Protein AF-I3RZV6-F1 (afdb_monomer_lite)

Radius of gyration: 18.9 Å; chains: 1; bounding box: 45×38×43 Å

Foldseek 3Di:
DAPLVVVVVVVVVVCVVLDQAQPVDRVDGQDPPNRDDPVVVQVQCCPPVNCVVVVVPNDRDDPDDPVVCVVCSNVPPDPPVVVVVVCVVVVNDDDDDD

pLDDT: mean 95.19, std 4.06, range [63.44, 98.5]

Secondary structure (DSSP, 8-state):
--HHHHHHHHHHHHHHHH-SB-TT-TTSB--STTSS--HHHHHHHHSHHHHHHHT-TTPPP-SS-HHHHHHTGGGGGS--GGGHHHHHHTT-------

Structure (mmCIF, N/CA/C/O backbone):
data_AF-I3RZV6-F1
#
_entry.id   AF-I3RZV6-F1
#
loop_
_atom_site.group_PDB
_atom_site.id
_atom_site.type_symbol
_atom_site.label_atom_id
_atom_site.label_alt_id
_atom_site.label_comp_id
_atom_site.label_asym_id
_atom_site.label_entity_id
_atom_site.label_seq_id
_atom_site.pdbx_PDB_ins_code
_atom_site.Cartn_x
_atom_site.Cartn_y
_atom_site.Cartn_z
_atom_site.occupancy
_atom_site.B_iso_or_equiv
_atom_site.auth_seq_id
_atom_site.auth_comp_id
_atom_site.auth_asym_id
_atom_site.auth_atom_id
_atom_site.pdbx_PDB_model_num
ATOM 1 N N . MET A 1 1 ? 25.021 -4.285 1.050 1.00 63.44 1 MET A N 1
ATOM 2 C CA . MET A 1 1 ? 24.049 -3.327 0.487 1.00 63.44 1 MET A CA 1
ATOM 3 C C . MET A 1 1 ? 23.142 -4.117 -0.445 1.00 63.44 1 MET A C 1
ATOM 5 O O . MET A 1 1 ? 23.676 -4.866 -1.254 1.00 63.44 1 MET A O 1
ATOM 9 N N . THR A 1 2 ? 21.823 -4.090 -0.253 1.00 88.19 2 THR A N 1
ATOM 10 C CA . THR A 1 2 ? 20.885 -4.848 -1.103 1.00 88.19 2 THR A CA 1
ATOM 11 C C . THR A 1 2 ? 20.482 -3.998 -2.307 1.00 88.19 2 THR A C 1
ATOM 13 O O . THR A 1 2 ? 20.602 -2.775 -2.259 1.00 88.19 2 THR A O 1
ATOM 16 N N . SER A 1 3 ? 19.977 -4.610 -3.382 1.00 90.00 3 SER A N 1
ATOM 17 C CA . SER A 1 3 ? 19.466 -3.848 -4.534 1.00 90.00 3 SER A CA 1
ATOM 18 C C . SER A 1 3 ? 18.416 -2.822 -4.105 1.00 90.00 3 SER A C 1
ATOM 20 O O . SER A 1 3 ? 18.440 -1.688 -4.565 1.00 90.00 3 SER A O 1
ATOM 22 N N . ARG A 1 4 ? 17.565 -3.189 -3.137 1.00 91.38 4 ARG A N 1
ATOM 23 C CA . ARG A 1 4 ? 16.578 -2.286 -2.543 1.00 91.38 4 ARG A CA 1
ATOM 24 C C . ARG A 1 4 ? 17.251 -1.065 -1.922 1.00 91.38 4 ARG A C 1
ATOM 26 O O . ARG A 1 4 ? 16.852 0.046 -2.233 1.00 91.38 4 ARG A O 1
ATOM 33 N N . SER A 1 5 ? 18.256 -1.256 -1.060 1.00 91.75 5 SER A N 1
ATOM 34 C CA . SER A 1 5 ? 18.887 -0.119 -0.379 1.00 91.75 5 SER A CA 1
ATOM 35 C C . SER A 1 5 ? 19.553 0.841 -1.366 1.00 91.75 5 SER A C 1
ATOM 37 O O . SER A 1 5 ? 19.425 2.040 -1.185 1.00 91.75 5 SER A O 1
ATOM 39 N N . ILE A 1 6 ? 20.187 0.326 -2.429 1.00 92.75 6 ILE A N 1
ATOM 40 C CA . ILE A 1 6 ? 20.792 1.166 -3.482 1.00 92.75 6 ILE A CA 1
ATOM 41 C C . ILE A 1 6 ? 19.716 1.979 -4.210 1.00 92.75 6 ILE A C 1
ATOM 43 O O . ILE A 1 6 ? 19.856 3.184 -4.387 1.00 92.75 6 ILE A O 1
ATOM 47 N N . CYS A 1 7 ? 18.635 1.328 -4.647 1.00 93.31 7 CYS A N 1
ATOM 48 C CA . CYS A 1 7 ? 17.585 2.000 -5.408 1.00 93.31 7 CYS A CA 1
ATOM 49 C C . CYS A 1 7 ? 16.797 3.008 -4.559 1.00 93.31 7 CYS A C 1
ATOM 51 O O . CYS A 1 7 ? 16.470 4.082 -5.055 1.00 93.31 7 CYS A O 1
ATOM 53 N N . SER A 1 8 ? 16.508 2.683 -3.295 1.00 93.62 8 SER A N 1
ATOM 54 C CA . SER A 1 8 ? 15.829 3.600 -2.372 1.00 93.62 8 SER A CA 1
ATOM 55 C C . SER A 1 8 ? 16.681 4.831 -2.065 1.00 93.62 8 SER A C 1
ATOM 57 O O . SER A 1 8 ? 16.150 5.932 -2.079 1.00 93.62 8 SER A O 1
ATOM 59 N N . GLU A 1 9 ? 17.997 4.670 -1.897 1.00 95.94 9 GLU A N 1
ATOM 60 C CA . GLU A 1 9 ? 18.902 5.792 -1.619 1.00 95.94 9 GLU A CA 1
ATOM 61 C C . GLU A 1 9 ? 18.861 6.867 -2.719 1.00 95.94 9 GLU A C 1
ATOM 63 O O . GLU A 1 9 ? 18.892 8.058 -2.423 1.00 95.94 9 GLU A O 1
ATOM 68 N N . ILE A 1 10 ? 18.723 6.470 -3.989 1.00 95.81 10 ILE A N 1
ATOM 69 C CA . ILE A 1 10 ? 18.588 7.422 -5.104 1.00 95.81 10 ILE A CA 1
ATOM 70 C C . ILE A 1 10 ? 17.303 8.247 -4.969 1.00 95.81 10 ILE A C 1
ATOM 72 O O . ILE A 1 10 ? 17.318 9.457 -5.187 1.00 95.81 10 ILE A O 1
ATOM 76 N N . PHE A 1 11 ? 16.187 7.600 -4.627 1.00 94.19 11 PHE A N 1
ATOM 77 C CA . PHE A 1 11 ? 14.913 8.287 -4.428 1.00 94.19 11 PHE A CA 1
ATOM 78 C C . PHE A 1 11 ? 14.987 9.257 -3.246 1.00 94.19 11 PHE A C 1
ATOM 80 O O . PHE A 1 11 ? 14.589 10.412 -3.387 1.00 94.19 11 PHE A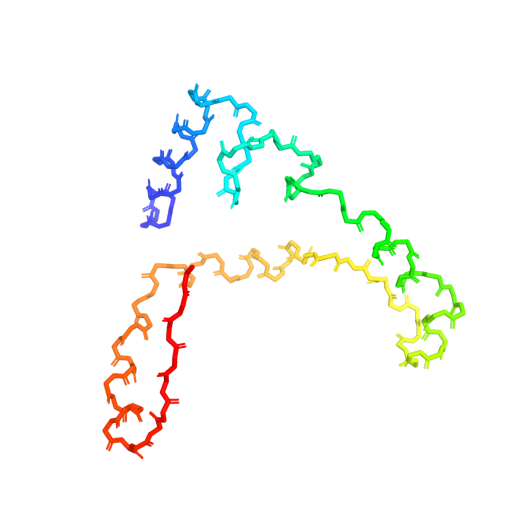 O 1
ATOM 87 N N . ASP A 1 12 ? 15.558 8.817 -2.126 1.00 94.62 12 ASP A N 1
ATOM 88 C CA . ASP A 1 12 ? 15.706 9.635 -0.922 1.00 94.62 12 ASP A CA 1
ATOM 89 C C . ASP A 1 12 ? 16.541 10.897 -1.215 1.00 94.62 12 ASP A C 1
ATOM 91 O O . ASP A 1 12 ? 16.110 12.005 -0.902 1.00 94.62 12 ASP A O 1
ATOM 95 N N . GLN A 1 13 ? 17.659 10.76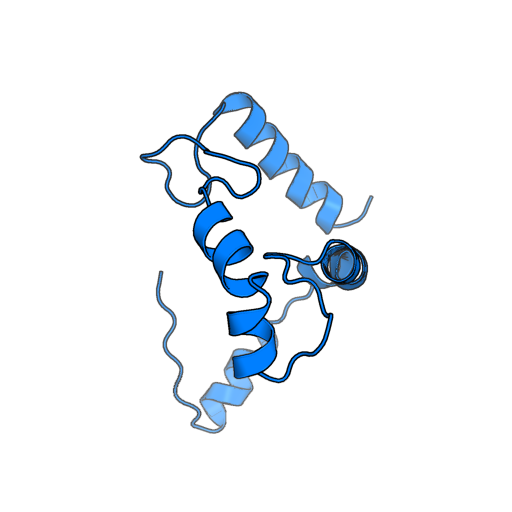7 -1.944 1.00 97.00 13 GLN A N 1
ATOM 96 C CA . GLN A 1 13 ? 18.481 11.912 -2.370 1.00 97.00 13 GLN A CA 1
ATOM 97 C C . GLN A 1 13 ? 17.715 12.916 -3.248 1.00 97.00 13 GLN A C 1
ATOM 99 O O . GLN A 1 13 ? 17.926 14.125 -3.145 1.00 97.00 13 GLN A O 1
ATOM 104 N N . ILE A 1 14 ? 16.833 12.440 -4.133 1.00 95.62 14 ILE A N 1
ATOM 105 C CA . ILE A 1 14 ? 15.994 13.317 -4.962 1.00 95.62 14 ILE A CA 1
ATOM 106 C C . ILE A 1 14 ? 14.992 14.069 -4.084 1.00 95.62 14 ILE A C 1
ATOM 108 O O . ILE A 1 14 ? 14.814 15.277 -4.256 1.00 95.62 14 ILE A O 1
ATOM 112 N N . MET A 1 15 ? 14.350 13.371 -3.147 1.00 94.88 15 MET A N 1
ATOM 113 C CA . MET A 1 15 ? 13.364 13.963 -2.246 1.00 94.88 15 MET A CA 1
ATOM 114 C C . MET A 1 15 ? 13.993 14.995 -1.304 1.00 94.88 15 MET A C 1
ATOM 116 O O . MET A 1 15 ? 13.401 16.053 -1.096 1.00 94.88 15 MET A O 1
ATOM 120 N N . ASP A 1 16 ? 15.222 14.760 -0.839 1.00 95.75 16 ASP A N 1
AT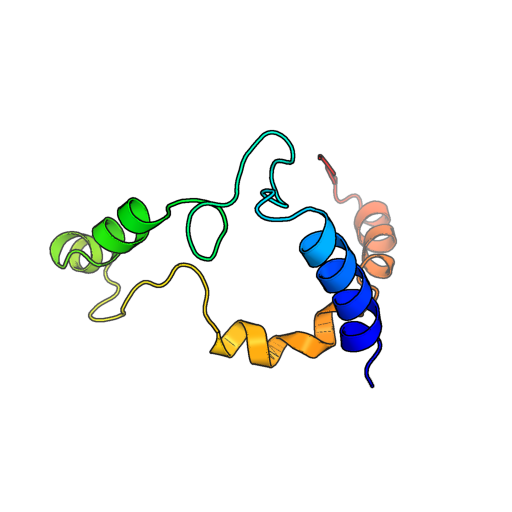OM 121 C CA . ASP A 1 16 ? 15.985 15.723 -0.037 1.00 95.75 16 ASP A CA 1
ATOM 122 C C . ASP A 1 16 ? 16.202 17.055 -0.777 1.00 95.75 16 ASP A C 1
ATOM 124 O O . ASP A 1 16 ? 16.136 18.130 -0.177 1.00 95.75 16 ASP A O 1
ATOM 128 N N . ILE A 1 17 ? 16.425 17.003 -2.095 1.00 96.56 17 ILE A N 1
ATOM 129 C CA . ILE A 1 17 ? 16.582 18.198 -2.940 1.00 96.56 17 ILE A CA 1
ATOM 130 C C . ILE A 1 17 ? 15.224 18.838 -3.248 1.00 96.56 17 ILE A C 1
ATOM 132 O O . ILE A 1 17 ? 15.102 20.065 -3.253 1.00 96.56 17 ILE A O 1
ATOM 136 N N . ALA A 1 18 ? 14.205 18.025 -3.531 1.00 94.88 18 ALA A N 1
ATOM 137 C CA . ALA A 1 18 ? 12.873 18.497 -3.900 1.00 94.88 18 ALA A CA 1
ATOM 138 C C . ALA A 1 18 ? 12.117 19.150 -2.726 1.00 94.88 18 ALA A C 1
ATOM 140 O O . ALA A 1 18 ? 11.178 19.921 -2.945 1.00 94.88 18 ALA A O 1
ATOM 141 N N . GLY A 1 19 ? 12.534 18.875 -1.488 1.00 94.75 19 GLY A N 1
ATOM 142 C CA . GLY A 1 19 ? 11.926 19.411 -0.278 1.00 94.75 19 GLY A CA 1
ATOM 143 C C . GLY A 1 19 ? 10.605 18.716 0.051 1.00 94.75 19 GLY A C 1
ATOM 144 O O . GLY A 1 19 ? 10.447 17.516 -0.144 1.00 94.75 19 GLY A O 1
ATOM 145 N N . ASN A 1 20 ? 9.623 19.468 0.551 1.00 95.44 20 ASN A N 1
ATOM 146 C CA . ASN A 1 20 ? 8.362 18.909 1.055 1.00 95.44 20 ASN A CA 1
ATOM 147 C C . ASN A 1 20 ? 7.339 18.564 -0.053 1.00 95.44 20 ASN A C 1
ATOM 149 O O . ASN A 1 20 ? 6.131 18.711 0.135 1.00 95.44 20 ASN A O 1
ATOM 153 N N . ILE A 1 21 ? 7.798 18.134 -1.230 1.00 96.50 21 ILE A N 1
ATOM 154 C CA . ILE A 1 21 ? 6.906 17.744 -2.325 1.00 96.50 21 ILE A CA 1
ATOM 155 C C . ILE A 1 21 ? 6.174 16.440 -1.986 1.00 96.50 21 ILE A C 1
ATOM 157 O O . ILE A 1 21 ? 6.737 15.516 -1.401 1.00 96.50 21 ILE A O 1
ATOM 161 N N . ASN A 1 22 ? 4.900 16.345 -2.356 1.00 96.50 22 ASN A N 1
ATOM 162 C CA . ASN A 1 22 ? 4.155 15.099 -2.236 1.00 96.50 22 ASN A CA 1
ATOM 163 C C . ASN A 1 22 ? 4.534 14.164 -3.396 1.00 96.50 22 ASN A C 1
ATOM 165 O O . ASN A 1 22 ? 4.250 14.459 -4.556 1.00 96.50 22 ASN A O 1
ATOM 169 N N . TYR A 1 23 ? 5.152 13.022 -3.088 1.00 94.62 23 TYR A N 1
ATOM 170 C CA . TYR A 1 23 ? 5.611 12.064 -4.102 1.00 94.62 23 TYR A CA 1
ATOM 171 C C . TYR A 1 23 ? 4.479 11.274 -4.788 1.00 94.62 23 TYR A C 1
ATOM 173 O O . TYR A 1 23 ? 4.733 10.576 -5.766 1.00 94.62 23 TYR A O 1
ATOM 181 N N . TYR A 1 24 ? 3.231 11.414 -4.332 1.00 95.50 24 TYR A N 1
ATOM 182 C CA . TYR A 1 24 ? 2.037 10.894 -5.009 1.00 95.50 24 TYR A CA 1
ATOM 183 C C . TYR A 1 24 ? 1.367 11.929 -5.927 1.00 95.50 24 TYR A C 1
ATOM 185 O O . TYR A 1 24 ? 0.706 11.563 -6.896 1.00 95.50 24 TYR A O 1
ATOM 193 N N . ASP A 1 25 ? 1.515 13.222 -5.628 1.00 97.00 25 ASP A N 1
ATOM 194 C CA . ASP A 1 25 ? 0.969 14.327 -6.419 1.00 97.00 25 ASP A CA 1
ATOM 195 C C . ASP A 1 25 ? 1.943 15.506 -6.387 1.00 97.00 25 ASP A C 1
ATOM 197 O O . ASP A 1 25 ? 1.891 16.355 -5.496 1.00 97.00 25 ASP A O 1
ATOM 201 N N . ILE A 1 26 ? 2.802 15.590 -7.405 1.00 95.50 26 ILE A N 1
ATOM 202 C CA . ILE A 1 26 ? 3.871 16.597 -7.505 1.00 95.50 26 ILE A CA 1
ATOM 203 C C . ILE A 1 26 ? 3.371 18.053 -7.522 1.00 95.50 26 ILE A C 1
ATOM 205 O O . ILE A 1 26 ? 4.166 18.985 -7.447 1.00 95.50 26 ILE A O 1
ATOM 209 N N . ARG A 1 27 ? 2.055 18.278 -7.636 1.00 97.06 27 ARG A N 1
ATOM 210 C CA . ARG A 1 27 ? 1.435 19.611 -7.563 1.00 97.06 27 ARG A CA 1
ATOM 211 C C . ARG A 1 27 ? 1.195 20.064 -6.118 1.00 97.06 27 ARG A C 1
ATOM 213 O O . ARG A 1 27 ? 0.769 21.199 -5.910 1.00 97.06 27 ARG A O 1
ATOM 220 N N . LYS A 1 28 ? 1.401 19.186 -5.132 1.00 97.62 28 LYS A N 1
ATOM 221 C CA . LYS A 1 28 ? 1.079 19.399 -3.716 1.00 97.62 28 LYS A CA 1
ATOM 222 C C . LYS A 1 28 ? 2.312 19.280 -2.826 1.00 97.62 28 LYS A C 1
ATOM 224 O O . LYS A 1 28 ? 3.346 18.742 -3.216 1.00 97.62 28 LYS A O 1
ATOM 229 N N . GLN A 1 29 ? 2.167 19.779 -1.604 1.00 96.88 29 GLN A N 1
ATOM 230 C CA . GLN A 1 29 ? 3.110 19.532 -0.518 1.00 96.88 29 GLN A CA 1
ATOM 231 C C . GLN A 1 29 ? 2.679 18.293 0.280 1.00 96.88 29 GLN A C 1
ATOM 233 O O . GLN A 1 29 ? 1.502 17.928 0.274 1.00 96.88 29 GLN A O 1
ATOM 238 N N . CYS A 1 30 ? 3.634 17.623 0.919 1.00 96.19 30 CYS A N 1
ATOM 239 C CA . CYS A 1 30 ? 3.387 16.459 1.762 1.00 96.19 30 CYS A CA 1
ATOM 240 C C . CYS A 1 30 ? 2.768 16.908 3.100 1.00 96.19 30 CYS A C 1
ATOM 242 O O . CYS A 1 30 ? 3.302 17.793 3.774 1.00 96.19 30 CYS A O 1
ATOM 244 N N . GLU A 1 31 ? 1.636 16.306 3.472 1.00 95.38 31 GLU A N 1
ATOM 245 C CA . GLU A 1 31 ? 0.937 16.543 4.741 1.00 95.38 31 GLU A CA 1
ATOM 246 C C . GLU A 1 31 ? 0.857 15.237 5.546 1.00 95.38 31 GLU A C 1
ATOM 248 O O . GLU A 1 31 ? 0.280 14.254 5.088 1.00 95.38 31 GLU A O 1
ATOM 253 N N . GLY A 1 32 ? 1.437 15.203 6.749 1.00 89.50 32 GLY A N 1
ATOM 254 C CA . GLY A 1 32 ? 1.501 13.979 7.560 1.00 89.50 32 GLY A CA 1
ATOM 255 C C . GLY A 1 32 ? 2.518 12.947 7.049 1.00 89.50 32 GLY A C 1
ATOM 256 O O . GLY A 1 32 ? 3.253 13.179 6.093 1.00 89.50 32 GLY A O 1
ATOM 257 N N . SER A 1 33 ? 2.587 11.787 7.708 1.00 86.62 33 SER A N 1
ATOM 258 C CA . SER A 1 33 ? 3.596 10.749 7.423 1.00 86.62 33 SER A CA 1
ATOM 259 C C . SER A 1 33 ? 3.394 10.025 6.086 1.00 86.62 33 SER A C 1
ATOM 261 O O . SER A 1 33 ? 4.349 9.491 5.528 1.00 86.62 33 SER A O 1
ATOM 263 N N . LEU A 1 34 ? 2.165 10.015 5.565 1.00 90.25 34 LEU A N 1
ATOM 264 C CA . LEU A 1 34 ? 1.792 9.387 4.292 1.00 90.25 34 LEU A CA 1
ATOM 265 C C . LEU A 1 34 ? 1.524 10.422 3.186 1.00 90.25 34 LEU A C 1
ATOM 267 O O . LEU A 1 34 ? 0.878 10.112 2.189 1.00 90.25 34 LEU A O 1
ATOM 271 N N . CYS A 1 35 ? 1.984 11.662 3.376 1.00 95.19 35 CYS A N 1
ATOM 272 C CA . CYS A 1 35 ? 1.744 12.819 2.509 1.00 95.19 35 CYS A CA 1
ATOM 273 C C . CYS A 1 35 ? 0.282 13.216 2.261 1.00 95.19 35 CYS A C 1
ATOM 275 O O . CYS A 1 35 ? 0.036 14.167 1.517 1.00 95.19 35 CYS A O 1
ATOM 277 N N . TYR A 1 36 ? -0.661 12.554 2.925 1.00 95.75 36 TYR A N 1
ATOM 278 C CA . TYR A 1 36 ? -2.040 12.985 3.089 1.00 95.75 36 TYR A CA 1
ATOM 279 C C . TYR A 1 36 ? -2.494 12.751 4.533 1.00 95.75 36 TYR A C 1
ATOM 281 O O . TYR A 1 36 ? -2.014 11.837 5.211 1.00 95.75 36 TYR A O 1
ATOM 289 N N . ASP A 1 37 ? -3.470 13.543 4.978 1.00 94.62 37 ASP A N 1
ATOM 290 C CA . ASP A 1 37 ? -4.131 13.344 6.264 1.00 94.62 37 ASP A CA 1
ATOM 291 C C . ASP A 1 37 ? -5.152 12.193 6.202 1.00 94.62 37 ASP A C 1
ATOM 293 O O . ASP A 1 37 ? -6.238 12.318 5.629 1.00 94.62 37 ASP A O 1
ATOM 297 N N . PHE A 1 38 ? -4.801 11.068 6.829 1.00 93.62 38 PHE A N 1
ATOM 298 C CA . PHE A 1 38 ? -5.667 9.895 6.989 1.00 93.62 38 PHE A CA 1
ATOM 299 C C . PHE A 1 38 ? -6.348 9.817 8.367 1.00 93.62 38 PHE A C 1
ATOM 301 O O . PHE A 1 38 ? -7.060 8.848 8.643 1.00 93.62 38 PHE A O 1
ATOM 308 N N . SER A 1 39 ? -6.191 10.834 9.224 1.00 94.56 39 SER A N 1
ATOM 309 C CA . SER A 1 39 ? -6.667 10.814 10.615 1.00 94.56 39 SER A CA 1
ATOM 310 C C . SER A 1 39 ? -8.169 10.560 10.741 1.00 94.56 39 SER A C 1
ATOM 312 O O . SER A 1 39 ? -8.605 9.878 11.668 1.00 94.56 39 SER A O 1
ATOM 314 N N . ASN A 1 40 ? -8.970 11.040 9.787 1.00 96.31 40 ASN A N 1
ATOM 315 C CA . ASN A 1 40 ? -10.412 10.800 9.761 1.00 96.31 40 ASN A CA 1
ATOM 316 C C . ASN A 1 40 ? -10.744 9.309 9.608 1.00 96.31 40 ASN A C 1
ATOM 318 O O . ASN A 1 40 ? -11.613 8.800 10.317 1.00 96.31 40 ASN A O 1
ATOM 322 N N . ALA A 1 41 ? -10.048 8.606 8.708 1.00 96.12 41 ALA A N 1
ATOM 323 C CA . ALA A 1 41 ? -10.255 7.176 8.496 1.00 96.12 41 ALA A CA 1
ATOM 324 C C . ALA A 1 41 ? -9.807 6.378 9.725 1.00 96.12 41 ALA A C 1
ATOM 326 O O . ALA A 1 41 ? -10.553 5.529 10.211 1.00 96.12 41 ALA A O 1
ATOM 327 N N . GLU A 1 42 ? -8.632 6.702 10.267 1.00 96.19 42 GLU A N 1
ATOM 328 C CA . GLU A 1 42 ? -8.099 6.046 11.463 1.00 96.19 42 GLU A CA 1
ATOM 329 C C . GLU A 1 42 ? -8.994 6.265 12.683 1.00 96.19 42 GLU A C 1
ATOM 331 O O . GLU A 1 42 ? -9.31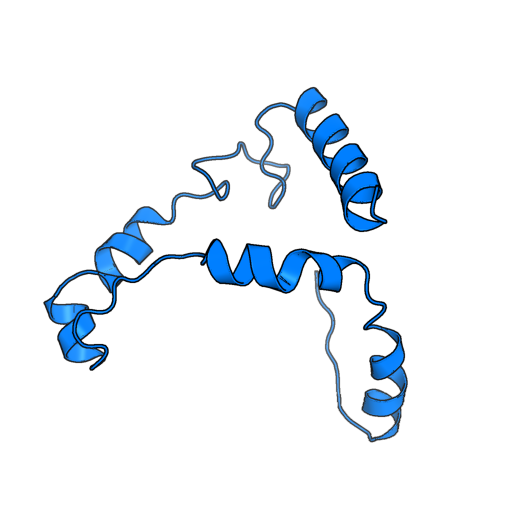5 5.315 13.394 1.00 96.19 42 GLU A O 1
ATOM 336 N N . THR A 1 43 ? -9.463 7.494 12.897 1.00 97.88 43 THR A N 1
ATOM 337 C CA . THR A 1 43 ? -10.370 7.828 14.001 1.00 97.88 43 THR A CA 1
ATOM 338 C C . THR A 1 43 ? -11.682 7.070 13.864 1.00 97.88 43 THR A C 1
ATOM 340 O O . THR A 1 43 ? -12.114 6.418 14.813 1.00 97.88 43 THR A O 1
ATOM 343 N N . PHE A 1 44 ? -12.305 7.120 12.683 1.00 98.25 44 PHE A N 1
ATOM 344 C CA . PHE A 1 44 ? -13.589 6.474 12.432 1.00 98.25 44 PHE A CA 1
ATOM 345 C C . PHE A 1 44 ? -13.511 4.958 12.633 1.00 98.25 44 PHE A C 1
ATOM 347 O O . PHE A 1 44 ? -14.324 4.392 13.361 1.00 98.25 44 PHE A O 1
ATOM 354 N N . LEU A 1 45 ? -12.507 4.301 12.047 1.00 98.19 45 LEU A N 1
ATOM 355 C CA . LEU A 1 45 ? -12.361 2.846 12.118 1.00 98.19 45 LEU A CA 1
ATOM 356 C C . LEU A 1 45 ? -11.966 2.350 13.515 1.00 98.19 45 LEU A C 1
ATOM 358 O O . LEU A 1 45 ? -12.243 1.199 13.845 1.00 98.19 45 LEU A O 1
ATOM 362 N N . ASN A 1 46 ? -11.400 3.214 14.361 1.00 98.25 46 ASN A N 1
ATOM 363 C CA . ASN A 1 46 ? -11.109 2.897 15.759 1.00 98.25 46 ASN A CA 1
ATOM 364 C C . ASN A 1 46 ? -12.256 3.213 16.734 1.00 98.25 46 ASN A C 1
ATOM 366 O O . ASN A 1 46 ? -12.207 2.793 17.900 1.00 98.25 46 ASN A O 1
ATOM 370 N N . MET A 1 47 ? -13.326 3.888 16.295 1.00 98.38 47 MET A N 1
ATOM 371 C CA . MET A 1 47 ? -14.513 4.088 17.131 1.00 98.38 47 MET A CA 1
ATOM 372 C C . MET A 1 47 ? -15.063 2.736 17.587 1.00 98.38 47 MET A C 1
ATOM 374 O O . MET A 1 47 ? -15.281 1.832 16.782 1.00 98.38 47 MET A O 1
ATOM 378 N N . LYS A 1 48 ? -15.337 2.599 18.889 1.00 97.94 48 LYS A N 1
ATOM 379 C CA . LYS A 1 48 ? -15.871 1.356 19.467 1.00 97.94 48 LYS A CA 1
ATOM 380 C C . LYS A 1 48 ? -17.134 0.883 18.738 1.00 97.94 48 LYS A C 1
ATOM 382 O O . LYS A 1 48 ? -17.207 -0.277 18.362 1.00 97.94 48 LYS A O 1
ATOM 387 N N . SER A 1 49 ? -18.072 1.791 18.471 1.00 98.19 49 SER A N 1
ATOM 388 C CA . SER A 1 49 ? -19.310 1.472 17.750 1.00 98.19 49 SER A CA 1
ATOM 389 C C . SER A 1 49 ? -19.062 0.948 16.331 1.00 98.19 49 SER A C 1
ATOM 391 O O . SER A 1 49 ? -19.777 0.062 15.874 1.00 98.19 49 SER A O 1
ATOM 393 N N . VAL A 1 50 ? -18.045 1.468 15.636 1.00 98.50 50 VAL A N 1
ATOM 394 C CA . VAL A 1 50 ? -17.673 1.017 14.286 1.00 98.50 50 VAL A CA 1
ATOM 395 C C . VAL A 1 50 ? -17.018 -0.359 14.348 1.00 98.50 50 VAL A C 1
ATOM 397 O O . VAL A 1 50 ? -17.396 -1.247 13.589 1.00 98.50 50 VAL A O 1
ATOM 400 N N . ARG A 1 51 ? -16.101 -0.584 15.295 1.00 98.38 51 ARG A N 1
ATOM 401 C CA . ARG A 1 51 ? -15.470 -1.899 15.499 1.00 98.38 51 ARG A CA 1
ATOM 402 C C . ARG A 1 51 ? -16.473 -2.979 15.897 1.00 98.38 51 ARG A C 1
ATOM 404 O O . ARG A 1 51 ? -16.405 -4.091 15.377 1.00 98.38 51 ARG A O 1
ATOM 411 N N . GLU A 1 52 ? -17.432 -2.641 16.757 1.00 97.94 52 GLU A N 1
ATOM 412 C CA . GLU A 1 52 ? -18.550 -3.518 17.123 1.00 97.94 52 GLU A CA 1
ATOM 413 C C . GLU A 1 52 ? -19.418 -3.849 15.906 1.00 97.94 52 GLU A C 1
ATOM 415 O O . GLU A 1 52 ? -19.728 -5.016 15.680 1.00 97.94 52 GLU A O 1
ATOM 420 N N . ALA A 1 53 ? -19.753 -2.850 15.082 1.00 98.44 53 ALA A N 1
ATOM 421 C CA . ALA A 1 53 ? -20.537 -3.057 13.867 1.00 98.44 53 ALA A CA 1
ATOM 422 C C . ALA A 1 53 ? -19.813 -3.925 12.820 1.00 98.44 53 ALA A C 1
ATOM 424 O O . ALA A 1 53 ? -20.461 -4.698 12.117 1.00 98.44 53 ALA A O 1
ATOM 425 N N . LEU A 1 54 ? -18.483 -3.820 12.722 1.00 98.25 54 LEU A N 1
ATOM 426 C CA . LEU A 1 54 ? -17.656 -4.632 11.819 1.00 98.25 54 LEU A CA 1
ATOM 427 C C . LEU A 1 54 ? -17.305 -6.019 12.388 1.00 98.25 54 LEU A C 1
ATOM 429 O O . LEU A 1 54 ? -16.820 -6.870 11.646 1.00 98.25 54 LEU A O 1
ATOM 433 N N . GLY A 1 55 ? -17.525 -6.260 13.684 1.00 98.06 55 GLY A N 1
ATOM 434 C CA . GLY A 1 55 ? -17.215 -7.536 14.333 1.00 98.06 55 GLY A CA 1
ATOM 435 C C . GLY A 1 55 ? -15.717 -7.831 14.470 1.00 98.06 55 GLY A C 1
ATOM 436 O O . GLY A 1 55 ? -15.331 -8.995 14.542 1.00 98.06 55 GLY A O 1
ATOM 437 N N . VAL A 1 56 ? -14.865 -6.801 14.509 1.00 97.62 56 VAL A N 1
ATOM 438 C CA . VAL A 1 56 ? -13.391 -6.948 14.569 1.00 97.62 56 VAL A CA 1
ATOM 439 C C . VAL A 1 56 ? -12.832 -7.013 15.997 1.00 97.62 56 VAL A C 1
ATOM 441 O O . VAL A 1 56 ? -11.621 -7.111 16.192 1.00 97.62 56 VAL A O 1
ATOM 444 N N . GLY A 1 57 ? -13.706 -6.969 17.006 1.00 96.19 57 GLY A N 1
ATOM 445 C CA . GLY A 1 57 ? -13.325 -6.985 18.418 1.00 96.19 57 GLY A CA 1
ATOM 446 C C . GLY A 1 57 ? -12.493 -5.763 18.809 1.00 96.19 57 GLY A C 1
ATOM 447 O O . GLY A 1 57 ? -12.783 -4.641 18.395 1.00 96.19 57 GLY A O 1
ATOM 448 N N . ASP A 1 58 ? -11.446 -5.993 19.599 1.00 95.56 58 ASP A N 1
ATOM 449 C CA . ASP A 1 58 ? -10.585 -4.935 20.140 1.00 95.56 58 ASP A CA 1
ATOM 450 C C . ASP A 1 58 ? -9.382 -4.595 19.249 1.00 95.56 58 ASP A C 1
ATOM 452 O O . ASP A 1 58 ? -8.500 -3.851 19.675 1.00 95.56 58 ASP A O 1
ATOM 456 N N . LEU A 1 59 ? -9.334 -5.112 18.015 1.00 95.94 59 LEU A N 1
ATOM 457 C CA . LEU A 1 59 ? -8.263 -4.786 17.078 1.00 95.94 59 LEU A CA 1
ATOM 458 C C . LEU A 1 59 ? -8.206 -3.271 16.837 1.00 95.94 59 LEU A C 1
ATOM 460 O O . LEU A 1 59 ? -9.228 -2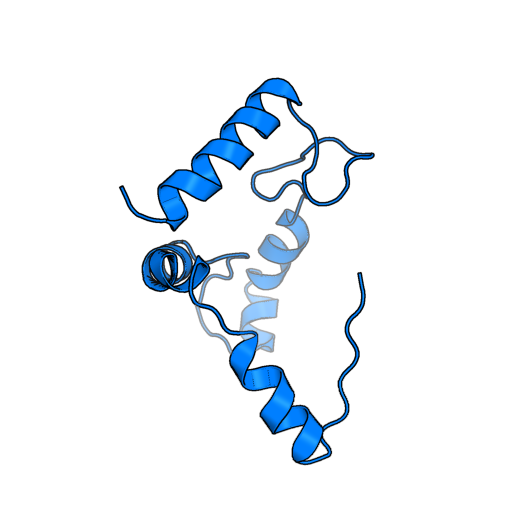.618 16.607 1.00 95.94 59 LEU A O 1
ATOM 464 N N . GLU A 1 60 ? -6.998 -2.723 16.913 1.00 95.88 60 GLU A N 1
ATOM 465 C CA . GLU A 1 60 ? -6.712 -1.342 16.543 1.00 95.88 60 GLU A CA 1
ATOM 466 C C . GLU A 1 60 ? -6.488 -1.271 15.032 1.00 95.88 60 GLU A C 1
ATOM 468 O O . GLU A 1 60 ? -5.699 -2.029 14.461 1.00 95.88 60 GLU A O 1
ATOM 473 N N . PHE A 1 61 ? -7.202 -0.363 14.378 1.00 96.81 61 PHE A N 1
ATOM 474 C CA . PHE A 1 61 ? -6.981 -0.050 12.980 1.00 96.81 61 PHE A CA 1
ATOM 475 C C . PHE A 1 61 ? -5.775 0.882 12.839 1.00 96.81 61 PHE A C 1
ATOM 477 O O . PHE A 1 61 ? -5.714 1.937 13.469 1.00 96.81 61 PHE A O 1
ATOM 484 N N . VAL A 1 62 ? -4.863 0.519 11.940 1.00 94.38 62 VAL A N 1
ATOM 485 C CA . VAL A 1 62 ? -3.755 1.361 11.478 1.00 94.38 62 VAL A CA 1
ATOM 486 C C . VAL A 1 62 ? -3.748 1.368 9.954 1.00 94.38 62 VAL A C 1
ATOM 488 O O . VAL A 1 62 ? -4.020 0.337 9.335 1.00 94.38 62 VAL A O 1
ATOM 491 N N . SER A 1 63 ? -3.403 2.498 9.336 1.00 93.12 63 SER A N 1
ATOM 492 C CA . SER A 1 63 ? -3.407 2.602 7.869 1.00 93.12 63 SER A CA 1
ATOM 493 C C . SER A 1 63 ? -2.367 1.690 7.206 1.00 93.12 63 SER A C 1
ATOM 495 O O . SER A 1 63 ? -2.620 1.123 6.145 1.00 93.12 63 SER A O 1
ATOM 497 N N . CYS A 1 64 ? -1.190 1.527 7.822 1.00 92.75 64 CYS A N 1
ATOM 498 C CA . CYS A 1 64 ? -0.103 0.681 7.323 1.00 92.75 64 CYS A CA 1
ATOM 499 C C . CYS A 1 64 ? 0.639 -0.003 8.484 1.00 92.75 64 CYS A C 1
ATOM 501 O O . CYS A 1 64 ? 1.065 0.655 9.431 1.00 92.75 64 CYS A O 1
ATOM 503 N N . SER A 1 65 ? 0.855 -1.321 8.400 1.00 94.38 65 SER A N 1
ATOM 504 C CA . SER A 1 65 ? 1.619 -2.075 9.407 1.00 94.38 65 SER A CA 1
ATOM 505 C C . SER A 1 65 ? 3.125 -2.032 9.126 1.00 94.38 65 SER A C 1
ATOM 507 O O . SER A 1 65 ? 3.597 -2.580 8.126 1.00 94.38 65 SER A O 1
ATOM 509 N N . SER A 1 66 ? 3.902 -1.461 10.050 1.00 94.81 66 SER A N 1
ATOM 510 C CA . SER A 1 66 ? 5.372 -1.452 9.975 1.00 94.81 66 SER A CA 1
ATOM 511 C C . SER A 1 66 ? 5.982 -2.853 10.090 1.00 94.81 66 SER A C 1
ATOM 513 O O . SER A 1 66 ? 7.017 -3.129 9.479 1.00 94.81 66 SER A O 1
ATOM 515 N N . THR A 1 67 ? 5.330 -3.762 10.822 1.00 96.56 67 THR A N 1
ATOM 516 C CA . THR A 1 67 ? 5.739 -5.166 10.939 1.00 96.56 67 THR A CA 1
ATOM 517 C C . THR A 1 67 ? 5.673 -5.869 9.588 1.00 96.56 67 THR A C 1
ATOM 519 O O . THR A 1 67 ? 6.661 -6.464 9.161 1.00 96.56 67 THR A O 1
ATOM 522 N N . VAL A 1 68 ? 4.538 -5.760 8.887 1.00 96.19 68 VAL A N 1
ATOM 523 C CA . VAL A 1 68 ? 4.371 -6.373 7.559 1.00 96.19 68 VAL A CA 1
ATOM 524 C C . VAL A 1 68 ? 5.302 -5.715 6.545 1.00 96.19 68 VAL A C 1
ATOM 526 O O . VAL A 1 68 ? 5.989 -6.419 5.808 1.00 96.19 68 VAL A O 1
ATOM 529 N N . TYR A 1 69 ? 5.398 -4.381 6.556 1.00 94.56 69 TYR A N 1
ATOM 530 C CA . TYR A 1 69 ? 6.338 -3.646 5.709 1.00 94.56 69 TYR A CA 1
ATOM 531 C C . TYR A 1 69 ? 7.773 -4.162 5.871 1.00 94.56 69 TYR A C 1
ATOM 533 O O . TYR A 1 69 ? 8.428 -4.475 4.878 1.00 94.56 69 TYR A O 1
ATOM 541 N N . SER A 1 70 ? 8.232 -4.331 7.117 1.00 94.69 70 SER A N 1
ATOM 542 C CA . SER A 1 70 ? 9.587 -4.805 7.425 1.00 94.69 70 SER A CA 1
ATOM 543 C C . SER A 1 70 ? 9.822 -6.247 6.966 1.00 94.69 70 SER A C 1
ATOM 545 O O . SER A 1 70 ? 10.888 -6.562 6.434 1.00 94.69 70 SER A O 1
ATOM 547 N N . ALA A 1 71 ? 8.823 -7.119 7.126 1.00 96.38 71 ALA A N 1
ATOM 548 C CA . ALA A 1 71 ? 8.897 -8.508 6.679 1.00 96.38 71 ALA A CA 1
ATOM 549 C C . ALA A 1 71 ? 8.989 -8.633 5.146 1.00 96.38 71 ALA A C 1
ATOM 551 O O . ALA A 1 71 ? 9.637 -9.547 4.641 1.00 96.38 71 ALA A O 1
ATOM 552 N N . MET A 1 72 ? 8.386 -7.694 4.412 1.00 94.94 72 MET A N 1
ATOM 553 C CA . MET A 1 72 ? 8.297 -7.705 2.948 1.00 94.94 72 MET A CA 1
ATOM 554 C C . MET A 1 72 ? 9.410 -6.907 2.246 1.00 94.94 72 MET A C 1
ATOM 556 O O . MET A 1 72 ? 9.418 -6.825 1.018 1.00 94.94 72 MET A O 1
ATOM 560 N N . LEU A 1 73 ? 10.367 -6.309 2.971 1.00 92.12 73 LEU A N 1
ATOM 561 C CA . LEU A 1 73 ? 11.309 -5.348 2.370 1.00 92.12 73 LEU A CA 1
ATOM 562 C C . LEU A 1 73 ? 12.106 -5.915 1.188 1.00 92.12 73 LEU A C 1
ATOM 564 O O . LEU A 1 73 ? 12.383 -5.185 0.234 1.00 92.12 73 LEU A O 1
ATOM 568 N N . GLN A 1 74 ? 12.490 -7.191 1.252 1.00 87.69 74 GLN A N 1
ATOM 569 C CA . GLN A 1 74 ? 13.328 -7.821 0.227 1.00 87.69 74 GLN A CA 1
ATOM 570 C C . GLN A 1 74 ? 12.550 -8.199 -1.041 1.00 87.69 74 GLN A C 1
ATOM 572 O O . GLN A 1 74 ? 13.164 -8.432 -2.080 1.00 87.69 74 GLN A O 1
ATOM 577 N N . ASP A 1 75 ? 11.217 -8.202 -0.992 1.00 93.38 75 ASP A N 1
ATOM 578 C CA . ASP A 1 75 ? 10.375 -8.551 -2.139 1.00 93.38 75 ASP A CA 1
ATOM 579 C C . ASP A 1 75 ? 10.272 -7.416 -3.162 1.00 93.38 75 ASP A C 1
ATOM 581 O O . ASP A 1 75 ? 9.976 -7.673 -4.324 1.00 93.38 75 ASP A O 1
ATOM 585 N N . TRP A 1 76 ? 10.601 -6.183 -2.763 1.00 92.69 76 TRP A N 1
ATOM 586 C CA . TRP A 1 76 ? 10.506 -4.986 -3.607 1.00 92.69 76 TRP A CA 1
ATOM 587 C C . TRP A 1 76 ? 11.270 -5.104 -4.933 1.00 92.69 76 TRP A C 1
ATOM 589 O O . TRP A 1 76 ? 10.839 -4.572 -5.948 1.00 92.69 76 TRP A O 1
ATOM 599 N N . MET A 1 77 ? 12.409 -5.802 -4.929 1.00 93.19 77 MET A N 1
ATOM 600 C CA . MET A 1 77 ? 13.277 -5.938 -6.106 1.00 93.19 77 MET A CA 1
ATOM 601 C C . MET A 1 77 ? 13.073 -7.256 -6.862 1.00 93.19 77 MET A C 1
ATOM 603 O O . MET A 1 77 ? 13.869 -7.583 -7.743 1.00 93.19 77 MET A O 1
ATOM 607 N N . LYS A 1 78 ? 12.046 -8.044 -6.522 1.00 93.75 78 LYS A N 1
ATOM 608 C CA . LYS A 1 78 ? 11.699 -9.244 -7.289 1.00 93.75 78 LYS A CA 1
ATOM 609 C C . LYS A 1 78 ? 11.047 -8.834 -8.605 1.00 93.75 78 LYS A C 1
ATOM 611 O O . LYS A 1 78 ? 10.159 -7.986 -8.625 1.00 93.75 78 LYS A O 1
ATOM 616 N N . ASN A 1 79 ? 11.440 -9.482 -9.699 1.00 94.94 79 ASN A N 1
ATOM 617 C CA . ASN A 1 79 ? 10.750 -9.299 -10.966 1.00 94.94 79 ASN A CA 1
ATOM 618 C C . ASN A 1 79 ? 9.445 -10.114 -10.974 1.00 94.94 79 ASN A C 1
ATOM 620 O O . ASN A 1 79 ? 9.474 -11.328 -11.168 1.00 94.94 79 ASN A O 1
ATOM 624 N N . LEU A 1 80 ? 8.316 -9.442 -10.747 1.00 94.62 80 LEU A N 1
ATOM 625 C CA . LEU A 1 80 ? 6.976 -10.039 -10.810 1.00 94.62 80 LEU A CA 1
ATOM 626 C C 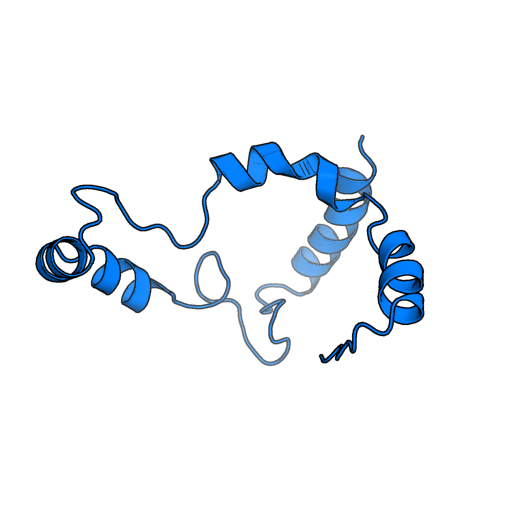. LEU A 1 80 ? 6.337 -9.919 -12.204 1.00 94.62 80 LEU A C 1
ATOM 628 O O . LEU A 1 80 ? 5.327 -10.567 -12.475 1.00 94.62 80 LEU A O 1
ATOM 632 N N . GLU A 1 81 ? 6.931 -9.132 -13.103 1.00 95.38 81 GLU A N 1
ATOM 633 C CA . GLU A 1 81 ? 6.390 -8.870 -14.441 1.00 95.38 81 GLU A CA 1
ATOM 634 C C . GLU A 1 81 ? 6.421 -10.123 -15.328 1.00 95.38 81 GLU A C 1
ATOM 636 O O . GLU A 1 81 ? 5.569 -10.300 -16.195 1.00 95.38 81 GLU A O 1
ATOM 641 N N . VAL A 1 82 ? 7.350 -11.046 -15.052 1.00 97.19 82 VAL A N 1
ATOM 642 C CA . VAL A 1 82 ? 7.532 -12.300 -15.802 1.00 97.19 82 VAL A CA 1
ATOM 643 C C . VAL A 1 82 ? 6.322 -13.234 -15.734 1.00 97.19 82 VAL A C 1
ATOM 645 O O . VAL A 1 82 ? 6.195 -14.119 -16.575 1.00 97.19 82 VAL A O 1
ATOM 648 N N . GLY A 1 83 ? 5.433 -13.053 -14.751 1.00 96.12 83 GLY A N 1
ATOM 649 C CA . GLY A 1 83 ? 4.189 -13.818 -14.642 1.00 96.12 83 GLY A CA 1
ATOM 650 C C . GLY A 1 83 ? 3.059 -13.287 -15.527 1.00 96.12 83 GLY A C 1
ATOM 651 O O . GLY A 1 83 ? 2.127 -14.027 -15.831 1.00 96.12 83 GLY A O 1
ATOM 652 N N . ILE A 1 84 ? 3.135 -12.026 -15.965 1.00 97.25 84 ILE A N 1
ATOM 653 C CA . ILE A 1 84 ? 2.067 -11.376 -16.735 1.00 97.25 84 ILE A CA 1
ATOM 654 C C . ILE A 1 84 ? 1.815 -12.080 -18.082 1.00 97.25 84 ILE A C 1
ATOM 656 O O . ILE A 1 84 ? 0.646 -12.337 -18.372 1.00 97.25 84 ILE A O 1
ATOM 660 N N . PRO A 1 85 ? 2.833 -12.449 -18.893 1.00 97.62 85 PRO A N 1
ATOM 661 C CA . PRO A 1 85 ? 2.601 -13.092 -20.189 1.00 97.62 85 PRO A CA 1
ATOM 662 C C . PRO A 1 85 ? 1.759 -14.369 -20.102 1.00 97.62 85 PRO A C 1
ATOM 664 O O . PRO A 1 85 ? 0.777 -14.493 -20.826 1.00 97.62 85 PRO A O 1
ATOM 667 N N . ALA A 1 86 ? 2.073 -15.264 -19.159 1.00 98.06 86 ALA A N 1
ATOM 668 C CA . ALA A 1 86 ? 1.342 -16.520 -18.989 1.00 98.06 86 ALA A CA 1
ATOM 669 C C . ALA A 1 86 ? -0.140 -16.294 -18.636 1.00 98.06 86 ALA A C 1
ATOM 671 O O . ALA A 1 86 ? -1.007 -17.016 -19.118 1.00 98.06 86 ALA A O 1
ATOM 672 N N . LEU A 1 87 ? -0.444 -15.265 -17.834 1.00 98.12 87 LEU A N 1
ATOM 673 C CA . LEU A 1 87 ? -1.826 -14.904 -17.496 1.00 98.12 87 LEU A CA 1
ATOM 674 C C . LEU A 1 87 ? -2.595 -14.406 -18.729 1.00 98.12 87 LEU A C 1
ATOM 676 O O . LEU A 1 87 ? -3.755 -14.763 -18.926 1.00 98.12 87 LEU A O 1
ATOM 680 N N . LEU A 1 88 ? -1.953 -13.594 -19.573 1.00 98.31 88 LEU A N 1
ATOM 681 C CA . LEU A 1 88 ? -2.571 -13.077 -20.797 1.00 98.31 88 LEU A CA 1
ATOM 682 C C . LEU A 1 88 ? -2.791 -14.182 -21.842 1.00 98.31 88 LEU A C 1
ATOM 684 O O . LEU A 1 88 ? -3.830 -14.196 -22.502 1.00 98.31 88 LEU A O 1
ATOM 688 N N . GLU A 1 89 ? -1.841 -15.112 -21.978 1.00 98.31 89 GLU A N 1
ATOM 689 C CA . GLU A 1 89 ? -1.941 -16.278 -22.869 1.00 98.31 89 GLU A CA 1
ATOM 690 C C . GLU A 1 89 ? -3.075 -17.232 -22.460 1.00 98.31 89 GLU A C 1
ATOM 692 O O . GLU A 1 89 ? -3.737 -17.796 -23.331 1.00 98.31 89 GLU A O 1
ATOM 697 N N . ASP A 1 90 ? -3.369 -17.336 -21.160 1.00 98.44 90 ASP A N 1
ATOM 698 C CA . ASP A 1 90 ? -4.524 -18.072 -20.618 1.00 98.44 90 ASP A CA 1
ATOM 699 C C . ASP A 1 90 ? -5.866 -17.323 -20.805 1.00 98.44 90 ASP A C 1
ATOM 701 O O . ASP A 1 90 ? -6.928 -17.755 -20.359 1.00 98.44 90 ASP A O 1
ATOM 705 N N . GLY A 1 91 ? -5.850 -16.173 -21.489 1.00 98.31 91 GLY A N 1
ATOM 706 C CA . GLY A 1 91 ? -7.044 -15.397 -21.820 1.00 98.31 91 GLY A CA 1
ATOM 707 C C . GLY A 1 91 ? -7.545 -14.483 -20.698 1.00 98.31 91 GLY A C 1
ATOM 708 O O . GLY A 1 91 ? -8.649 -13.934 -20.807 1.00 98.31 91 GLY A O 1
ATOM 709 N N . ILE A 1 92 ? -6.757 -14.272 -19.637 1.00 98.50 92 ILE A N 1
ATOM 710 C CA . ILE A 1 92 ? -7.098 -13.337 -18.559 1.00 98.50 92 ILE A CA 1
ATOM 711 C C . ILE A 1 92 ? -6.948 -11.906 -19.080 1.00 98.50 92 ILE A C 1
ATOM 713 O O . ILE A 1 92 ? -5.878 -11.474 -19.504 1.00 98.50 92 ILE A O 1
ATOM 717 N N . LYS A 1 93 ? -8.036 -11.133 -19.038 1.00 98.00 93 LYS A N 1
ATOM 718 C CA . LYS A 1 93 ? -8.030 -9.730 -19.470 1.00 98.00 93 LYS A CA 1
ATOM 719 C C . LYS A 1 93 ? -7.426 -8.844 -18.380 1.00 98.00 93 LYS A C 1
ATOM 721 O O . LYS A 1 93 ? -7.903 -8.866 -17.249 1.00 98.00 93 LYS A O 1
ATOM 726 N N . ALA A 1 94 ? -6.444 -8.020 -18.742 1.00 96.25 94 ALA A N 1
ATOM 727 C CA . ALA A 1 94 ? -5.804 -7.062 -17.841 1.00 96.25 94 ALA A CA 1
ATOM 728 C C . ALA A 1 94 ? -6.009 -5.610 -18.310 1.00 96.25 94 ALA A C 1
ATOM 730 O O . ALA A 1 94 ? -5.992 -5.329 -19.508 1.00 96.25 94 ALA A O 1
ATOM 731 N N . LEU A 1 95 ? -6.164 -4.689 -17.354 1.00 97.44 95 LEU A N 1
ATOM 732 C CA . LEU A 1 95 ? -6.146 -3.239 -17.564 1.00 97.44 95 LEU A CA 1
ATOM 733 C C . LEU A 1 95 ? -5.071 -2.634 -16.657 1.00 97.44 95 LEU A C 1
ATOM 735 O O . LEU A 1 95 ? -5.170 -2.742 -15.437 1.00 97.44 95 LEU A O 1
ATOM 739 N N . VAL A 1 96 ? -4.073 -1.983 -17.253 1.00 95.88 96 VAL A N 1
ATOM 740 C CA . VAL A 1 96 ? -3.032 -1.234 -16.536 1.00 95.88 96 VAL A CA 1
ATOM 741 C C . VAL A 1 96 ? -3.281 0.255 -16.767 1.00 95.88 96 VAL A C 1
ATOM 743 O O . VAL A 1 96 ? -3.326 0.690 -17.917 1.00 95.88 96 VAL A O 1
ATOM 746 N N . TYR A 1 97 ? -3.479 1.021 -15.692 1.00 97.19 97 TYR A N 1
ATOM 747 C CA . TYR A 1 97 ? -3.760 2.460 -15.732 1.00 97.19 97 TYR A CA 1
ATOM 748 C C . TYR A 1 97 ? -2.815 3.222 -14.795 1.00 97.19 97 TYR A C 1
ATOM 750 O O . TYR A 1 97 ? -2.291 2.640 -13.844 1.00 97.19 97 TYR A O 1
ATOM 758 N N . ALA A 1 98 ? -2.604 4.507 -15.082 1.00 95.31 98 ALA A N 1
ATOM 759 C CA . ALA A 1 98 ? -1.788 5.435 -14.303 1.00 95.31 98 ALA A CA 1
ATOM 760 C C . ALA A 1 98 ? -2.456 6.813 -14.278 1.00 95.31 98 ALA A C 1
ATOM 762 O O . ALA A 1 98 ? -3.029 7.193 -15.328 1.00 95.31 98 ALA A O 1
#

InterPro domains:
  IPR001563 Peptidase S10, serine carboxypeptidase [PF00450] (16-98)
  IPR029058 Alpha/Beta hydrolase fold [G3DSA:3.40.50.1820] (1-98)
  IPR029058 Alpha/Beta hydrolase fold [SSF53474] (4-97)

Organism: Medicago truncatula (NCBI:txid3880)

Sequence (98 aa):
MTSRSICSEIFDQIMDIAGNINYYDIRKQCEGSLCYDFSNAETFLNMKSVREALGVGDLEFVSCSSTVYSAMLQDWMKNLEVGIPALLEDGIKALVYA